Protein AF-A0A3B9IEJ5-F1 (afdb_monomer_lite)

InterPro domains:
  IPR001460 Penicillin-binding protein, transpeptidase [PF00905] (122-167)
  IPR012338 Beta-lactamase/transpeptidase-like [G3DSA:3.40.710.10] (106-168)
  IPR012338 Beta-lactamase/transpeptidase-like [SSF56601] (117-167)
  IPR012340 Nucleic acid-binding, OB-fold [G3DSA:2.40.50.140] (2-92)
  IPR031376 Penicillin-binding protein, OB-like domain [PF17092] (4-120)
  IPR050396 Glycosyltransferase 51/Transpeptidase [PTHR32282] (66-168)

Structure (mmCIF, N/CA/C/O backbone):
data_AF-A0A3B9IEJ5-F1
#
_entry.id   AF-A0A3B9IEJ5-F1
#
loop_
_atom_site.group_PDB
_atom_site.id
_atom_site.type_symbol
_atom_site.label_atom_id
_atom_site.label_alt_id
_atom_site.label_comp_id
_atom_site.label_asym_id
_atom_site.label_entity_id
_atom_site.label_seq_id
_atom_site.pdbx_PDB_ins_code
_atom_site.Cartn_x
_atom_site.Cartn_y
_atom_site.Cartn_z
_atom_site.occupancy
_atom_site.B_iso_or_equiv
_atom_site.auth_seq_id
_atom_site.auth_comp_id
_atom_site.auth_asym_id
_atom_site.auth_atom_id
_atom_site.pdbx_PDB_model_num
ATOM 1 N N . ALA A 1 1 ? -2.175 -6.247 26.911 1.00 69.69 1 ALA A N 1
ATOM 2 C CA . ALA A 1 1 ? -2.070 -7.244 25.821 1.00 69.69 1 ALA A CA 1
ATOM 3 C C . ALA A 1 1 ? -2.063 -6.588 24.435 1.00 69.69 1 ALA A C 1
ATOM 5 O O . ALA A 1 1 ? -1.092 -6.758 23.715 1.00 69.69 1 ALA A O 1
ATOM 6 N N . ALA A 1 2 ? -3.082 -5.794 24.082 1.00 75.19 2 ALA A N 1
ATOM 7 C CA . ALA A 1 2 ? -3.217 -5.170 22.759 1.00 75.19 2 ALA A CA 1
ATOM 8 C C . ALA A 1 2 ? -2.049 -4.260 22.317 1.00 75.19 2 ALA A C 1
ATOM 10 O O . ALA A 1 2 ? -1.572 -4.397 21.199 1.00 75.19 2 ALA A O 1
ATOM 11 N N . ARG A 1 3 ? -1.554 -3.365 23.185 1.00 79.69 3 ARG A N 1
ATOM 12 C CA . ARG A 1 3 ? -0.466 -2.428 22.828 1.00 79.69 3 ARG A CA 1
ATOM 13 C C . ARG A 1 3 ? 0.843 -3.134 22.493 1.00 79.69 3 ARG A C 1
ATOM 15 O O . ARG A 1 3 ? 1.398 -2.901 21.432 1.00 79.69 3 ARG A O 1
ATOM 22 N N . LYS A 1 4 ? 1.247 -4.086 23.339 1.00 82.00 4 LYS A N 1
ATOM 23 C CA . LYS A 1 4 ? 2.413 -4.941 23.091 1.00 82.00 4 LYS A CA 1
ATOM 24 C C . LYS A 1 4 ? 2.310 -5.647 21.735 1.00 82.00 4 LYS A C 1
ATOM 26 O O . LYS A 1 4 ? 3.266 -5.658 20.982 1.00 82.00 4 LYS A O 1
ATOM 31 N N . ARG A 1 5 ? 1.120 -6.147 21.378 1.00 86.31 5 ARG A N 1
ATOM 32 C CA . ARG A 1 5 ? 0.889 -6.762 20.063 1.00 86.31 5 ARG A CA 1
ATOM 33 C C . ARG A 1 5 ? 1.113 -5.783 18.905 1.00 86.31 5 ARG A C 1
ATOM 35 O O . ARG A 1 5 ? 1.625 -6.211 17.884 1.00 86.31 5 ARG A O 1
ATOM 42 N N . LEU A 1 6 ? 0.732 -4.509 19.040 1.00 85.56 6 LEU A N 1
ATOM 43 C CA . LEU A 1 6 ? 0.992 -3.484 18.018 1.00 85.56 6 LEU A CA 1
ATOM 44 C C . LEU A 1 6 ? 2.486 -3.147 17.911 1.00 85.56 6 LEU A C 1
ATOM 46 O O . LEU A 1 6 ? 2.984 -2.958 16.804 1.00 85.56 6 LEU A O 1
ATOM 50 N N . GLU A 1 7 ? 3.196 -3.092 19.040 1.00 86.00 7 GLU A N 1
ATOM 51 C CA . GLU A 1 7 ? 4.649 -2.870 19.081 1.00 86.00 7 GLU A CA 1
ATOM 52 C C . GLU A 1 7 ? 5.413 -4.029 18.436 1.00 86.00 7 GLU A C 1
ATOM 54 O O . GLU A 1 7 ? 6.261 -3.801 17.572 1.00 86.00 7 GLU A O 1
ATOM 59 N N . ASP A 1 8 ? 5.059 -5.265 18.799 1.00 87.56 8 ASP A N 1
ATOM 60 C CA . ASP A 1 8 ? 5.621 -6.485 18.218 1.00 87.56 8 ASP A CA 1
ATOM 61 C C . ASP A 1 8 ? 5.376 -6.503 16.695 1.00 87.56 8 ASP A C 1
ATOM 63 O O . ASP A 1 8 ? 6.300 -6.731 15.917 1.00 87.56 8 ASP A O 1
ATOM 67 N N . LEU A 1 9 ? 4.165 -6.139 16.244 1.00 87.12 9 LEU A N 1
ATOM 68 C CA . LEU A 1 9 ? 3.845 -6.056 14.814 1.00 87.12 9 LEU A CA 1
ATOM 69 C C . LEU A 1 9 ? 4.672 -4.993 14.080 1.00 87.12 9 LEU A C 1
ATOM 71 O O . LEU A 1 9 ? 5.101 -5.220 12.951 1.00 87.12 9 LEU A O 1
ATOM 75 N N . GLY A 1 10 ? 4.885 -3.835 14.709 1.00 84.69 10 GLY A N 1
ATOM 76 C CA . GLY A 1 10 ? 5.711 -2.758 14.165 1.00 84.69 10 GLY A CA 1
ATOM 77 C C . GLY A 1 10 ? 7.172 -3.166 13.989 1.00 84.69 10 GLY A C 1
ATOM 78 O O . GLY A 1 10 ? 7.808 -2.746 13.022 1.00 84.69 10 GLY A O 1
ATOM 79 N N . ARG A 1 11 ? 7.687 -4.008 14.891 1.00 84.19 11 ARG A N 1
ATOM 80 C CA . ARG A 1 11 ? 9.039 -4.570 14.801 1.00 84.19 11 ARG A CA 1
ATOM 81 C C . ARG A 1 11 ? 9.136 -5.649 13.722 1.00 84.19 11 ARG A C 1
ATOM 83 O O . ARG A 1 11 ? 10.071 -5.611 12.929 1.00 84.19 11 ARG A O 1
ATOM 90 N N . ASP A 1 12 ? 8.192 -6.586 13.694 1.00 87.69 12 ASP A N 1
ATOM 91 C CA . ASP A 1 12 ? 8.249 -7.756 12.807 1.00 87.69 12 ASP A CA 1
ATOM 92 C C . ASP A 1 12 ? 7.873 -7.422 11.357 1.00 87.69 12 ASP A C 1
ATOM 94 O O . ASP A 1 12 ? 8.352 -8.052 10.414 1.00 87.69 12 ASP A O 1
ATOM 98 N N . LYS A 1 13 ? 6.985 -6.442 11.167 1.00 88.25 13 LYS A N 1
ATOM 99 C CA . LYS A 1 13 ? 6.487 -6.005 9.859 1.00 88.25 13 LYS A CA 1
ATOM 100 C C . LYS A 1 13 ? 6.614 -4.489 9.742 1.00 88.25 13 LYS A C 1
ATOM 102 O O . LYS A 1 13 ? 5.603 -3.784 9.860 1.00 88.25 13 LYS A O 1
ATOM 107 N N . PRO A 1 14 ? 7.836 -3.982 9.514 1.00 89.06 14 PRO A N 1
ATOM 108 C CA . PRO A 1 14 ? 8.072 -2.553 9.432 1.00 89.06 14 PRO A CA 1
ATOM 109 C C . PRO A 1 14 ? 7.258 -1.945 8.289 1.00 89.06 14 PRO A C 1
ATOM 111 O O . PRO A 1 14 ? 7.183 -2.481 7.180 1.00 89.06 14 PRO A O 1
ATOM 114 N N . LEU A 1 15 ? 6.639 -0.807 8.578 1.00 90.19 15 LEU A N 1
ATOM 115 C CA . LEU A 1 15 ? 5.881 -0.020 7.615 1.00 90.19 15 LEU A CA 1
ATOM 116 C C . LEU A 1 15 ? 6.774 1.056 6.989 1.00 90.19 15 LEU A C 1
ATOM 118 O O . LEU A 1 15 ? 7.877 1.325 7.467 1.00 90.19 15 LEU A O 1
ATOM 122 N N . VAL A 1 16 ? 6.297 1.661 5.904 1.00 88.44 16 VAL A N 1
ATOM 123 C CA . VAL A 1 16 ? 6.939 2.851 5.336 1.00 88.44 16 VAL A CA 1
ATOM 124 C C . VAL A 1 16 ? 6.836 4.031 6.317 1.00 88.44 16 VAL A C 1
ATOM 126 O O . VAL A 1 16 ? 5.936 4.041 7.165 1.00 88.44 16 VAL A O 1
ATOM 129 N N . PRO A 1 17 ? 7.742 5.023 6.246 1.00 84.69 17 PRO A N 1
ATOM 130 C CA . PRO A 1 17 ? 7.694 6.187 7.126 1.00 84.69 17 PRO A CA 1
ATOM 131 C C . PRO A 1 17 ? 6.319 6.869 7.118 1.00 84.69 17 PRO A C 1
ATOM 133 O O . PRO A 1 17 ? 5.682 6.981 6.078 1.00 84.69 17 PRO A O 1
ATOM 136 N N . GLY A 1 18 ? 5.853 7.305 8.289 1.00 85.38 18 GLY A N 1
ATOM 137 C CA . GLY A 1 18 ? 4.539 7.938 8.464 1.00 85.38 18 GLY A CA 1
ATOM 138 C C . GLY A 1 18 ? 3.388 6.953 8.692 1.00 85.38 18 GLY A C 1
ATOM 139 O O . GLY A 1 18 ? 2.459 7.277 9.432 1.00 85.38 18 GLY A O 1
ATOM 140 N N . TRP A 1 19 ? 3.461 5.735 8.152 1.00 90.81 19 TRP A N 1
ATOM 141 C CA . TRP A 1 19 ? 2.422 4.721 8.339 1.00 90.81 19 TRP A CA 1
ATOM 142 C C . TRP A 1 19 ? 2.527 4.055 9.714 1.00 90.81 19 TRP A C 1
ATOM 144 O O . TRP A 1 19 ? 3.617 3.784 10.224 1.00 90.81 19 TRP A O 1
ATOM 154 N N . ARG A 1 20 ? 1.377 3.778 10.334 1.00 92.12 20 ARG A N 1
ATOM 155 C CA . ARG A 1 20 ? 1.291 3.265 11.707 1.00 92.12 20 ARG A CA 1
ATOM 156 C C . ARG A 1 20 ? 0.231 2.180 11.825 1.00 92.12 20 ARG A C 1
ATOM 158 O O . ARG A 1 20 ? -0.853 2.303 11.262 1.00 92.12 20 ARG A O 1
ATOM 165 N N . TYR A 1 21 ? 0.514 1.155 12.626 1.00 94.69 21 TYR A N 1
ATOM 166 C CA . TYR A 1 21 ? -0.509 0.206 13.058 1.00 94.69 21 TYR A CA 1
ATOM 167 C C . TYR A 1 21 ? -1.399 0.828 14.132 1.00 94.69 21 TYR A C 1
ATOM 169 O O . TYR A 1 21 ? -0.909 1.472 15.065 1.00 94.69 21 TYR A O 1
ATOM 177 N N . ALA A 1 22 ? -2.698 0.577 14.028 1.00 94.62 22 ALA A N 1
ATOM 178 C CA . ALA A 1 22 ? -3.687 0.992 15.006 1.00 94.62 22 ALA A CA 1
ATOM 179 C C . ALA A 1 22 ? -4.681 -0.140 15.271 1.00 94.62 22 ALA A C 1
ATOM 181 O O . ALA A 1 22 ? -5.036 -0.890 14.363 1.00 94.62 22 ALA A O 1
ATOM 182 N N . LEU A 1 23 ? -5.134 -0.260 16.516 1.00 95.38 23 LEU A N 1
ATOM 183 C CA . LEU A 1 23 ? -6.214 -1.169 16.885 1.00 95.38 23 LEU A CA 1
ATOM 184 C C . LEU A 1 23 ? -7.543 -0.416 16.848 1.00 95.38 23 LEU A C 1
ATOM 186 O O . LEU A 1 23 ? -7.666 0.642 17.467 1.00 95.38 23 LEU A O 1
ATOM 190 N N . VAL A 1 24 ? -8.543 -0.996 16.194 1.00 95.81 24 VAL A N 1
ATOM 191 C CA . VAL A 1 24 ? -9.918 -0.496 16.223 1.00 95.81 24 VAL A CA 1
ATOM 192 C C . VAL A 1 24 ? -10.555 -0.846 17.563 1.00 95.81 24 VAL A C 1
ATOM 194 O O . VAL A 1 24 ? -10.740 -2.019 17.889 1.00 95.81 24 VAL A O 1
ATOM 197 N N . THR A 1 25 ? -10.886 0.166 18.362 1.00 93.88 25 THR A N 1
ATOM 198 C CA . THR A 1 25 ? -11.533 -0.027 19.671 1.00 93.88 25 THR A CA 1
ATOM 199 C C . THR A 1 25 ? -13.048 0.061 19.587 1.00 93.88 25 THR A C 1
ATOM 201 O O . THR A 1 25 ? -13.741 -0.593 20.356 1.00 93.88 25 THR A O 1
ATOM 204 N N . GLU A 1 26 ? -13.556 0.871 18.661 1.00 93.81 26 GLU A N 1
ATOM 205 C CA . GLU A 1 26 ? -14.982 1.022 18.383 1.00 93.81 26 GLU A CA 1
ATOM 206 C C . GLU A 1 26 ? -15.154 1.250 16.881 1.00 93.81 26 GLU A C 1
ATOM 208 O O . GLU A 1 26 ? -14.449 2.080 16.307 1.00 93.81 26 GLU A O 1
ATOM 213 N N . ALA A 1 27 ? -16.102 0.554 16.262 1.00 93.50 27 ALA A N 1
ATOM 214 C CA . ALA A 1 27 ? -16.526 0.787 14.888 1.00 93.50 27 ALA A CA 1
ATOM 215 C C . ALA A 1 27 ? -18.033 1.060 14.868 1.00 93.50 27 ALA A C 1
ATOM 217 O O . ALA A 1 27 ? -18.812 0.314 15.461 1.00 93.50 27 ALA A O 1
ATOM 218 N N . GLY A 1 28 ? -18.441 2.142 14.212 1.00 93.06 28 GLY A N 1
ATOM 219 C CA . GLY A 1 28 ? -19.844 2.448 13.954 1.00 93.06 28 GLY A CA 1
ATOM 220 C C . GLY A 1 28 ? -20.001 3.093 12.585 1.00 93.06 28 GLY A C 1
ATOM 221 O O . GLY A 1 28 ? -19.015 3.444 11.949 1.00 93.06 28 GLY A O 1
ATOM 222 N N . GLY A 1 29 ? -21.233 3.303 12.126 1.00 91.25 29 GLY A N 1
ATOM 223 C CA . GLY A 1 29 ? -21.445 3.614 10.710 1.00 91.25 29 GLY A CA 1
ATOM 224 C C . GLY A 1 29 ? -20.828 4.919 10.183 1.00 91.25 29 GLY A C 1
ATOM 225 O O . GLY A 1 29 ? -20.536 5.013 8.995 1.00 91.25 29 GLY A O 1
ATOM 226 N N . LYS A 1 30 ? -20.588 5.926 11.034 1.00 90.50 30 LYS A N 1
ATOM 227 C CA . LYS A 1 30 ? -19.989 7.212 10.612 1.00 90.50 30 LYS A CA 1
ATOM 228 C C . LYS A 1 30 ? -18.486 7.313 10.858 1.00 90.50 30 LYS A C 1
ATOM 230 O O . LYS A 1 30 ? -17.817 8.065 10.155 1.00 90.50 30 LYS A O 1
ATOM 235 N N . ALA A 1 31 ? -17.988 6.632 11.887 1.00 92.88 31 ALA A N 1
ATOM 236 C CA . ALA A 1 31 ? -16.606 6.740 12.319 1.00 92.88 31 ALA A CA 1
ATOM 237 C C . ALA A 1 31 ? -16.177 5.517 13.137 1.00 92.88 31 ALA A C 1
ATOM 239 O O . ALA A 1 31 ? -16.997 4.884 13.808 1.00 92.88 31 ALA A O 1
ATOM 240 N N . ALA A 1 32 ? -14.876 5.248 13.133 1.00 93.94 32 ALA A N 1
ATOM 241 C CA . ALA A 1 32 ? -14.224 4.272 13.991 1.00 93.94 32 ALA A CA 1
ATOM 242 C C . ALA A 1 32 ? -13.163 4.949 14.866 1.00 93.94 32 ALA A C 1
ATOM 244 O O . ALA A 1 32 ? -12.416 5.816 14.403 1.00 93.94 32 ALA A O 1
ATOM 245 N N . LYS A 1 33 ? -13.085 4.541 16.135 1.00 94.62 33 LYS A N 1
ATOM 246 C CA . LYS A 1 33 ? -12.039 4.975 17.065 1.00 94.62 33 LYS A CA 1
ATOM 247 C C . LYS A 1 33 ? -10.879 4.000 17.035 1.00 94.62 33 LYS A C 1
ATOM 249 O O . LYS A 1 33 ? -11.059 2.780 17.060 1.00 94.62 33 LYS A O 1
ATOM 254 N N . LEU A 1 34 ? -9.690 4.572 17.039 1.00 94.75 34 LEU A N 1
ATOM 255 C CA . LEU A 1 34 ? -8.431 3.868 16.968 1.00 94.75 34 LEU A CA 1
ATOM 256 C C . LEU A 1 34 ? -7.587 4.160 18.199 1.00 94.75 34 LEU A C 1
ATOM 258 O O . LEU A 1 34 ? -7.603 5.274 18.727 1.00 94.75 34 LEU A O 1
ATOM 262 N N . ILE A 1 35 ? -6.779 3.183 18.588 1.00 93.94 35 ILE A N 1
ATOM 263 C CA . ILE A 1 35 ? -5.698 3.380 19.545 1.00 93.94 35 ILE A CA 1
ATOM 264 C C . ILE A 1 35 ? -4.374 2.893 18.963 1.00 93.94 35 ILE A C 1
ATOM 266 O O . ILE A 1 35 ? -4.284 1.812 18.373 1.00 93.94 35 ILE A O 1
ATOM 270 N N . PHE A 1 36 ? -3.341 3.703 19.142 1.00 92.69 36 PHE A N 1
ATOM 271 C CA . PHE A 1 36 ? -1.983 3.408 18.710 1.00 92.69 36 PHE A CA 1
ATOM 272 C C . PHE A 1 36 ? -1.166 2.744 19.831 1.00 92.69 36 PHE A C 1
ATOM 274 O O . PHE A 1 36 ? -1.578 2.696 20.994 1.00 92.69 36 PHE A O 1
ATOM 281 N N . ALA A 1 37 ? 0.017 2.231 19.483 1.00 89.00 37 ALA A N 1
ATOM 282 C CA . ALA A 1 37 ? 0.941 1.610 20.436 1.00 89.00 37 ALA A CA 1
ATOM 283 C C . ALA A 1 37 ? 1.362 2.566 21.573 1.00 89.00 37 ALA A C 1
ATOM 285 O O . ALA A 1 37 ? 1.347 2.180 22.740 1.00 89.00 37 ALA A O 1
ATOM 286 N N . ASP A 1 38 ? 1.623 3.833 21.237 1.00 87.69 38 ASP A N 1
ATOM 287 C CA . ASP A 1 38 ? 1.970 4.921 22.168 1.00 87.69 38 ASP A CA 1
ATOM 288 C C . ASP A 1 38 ? 0.791 5.382 23.050 1.00 87.69 38 ASP A C 1
ATOM 290 O O . ASP A 1 38 ? 0.958 6.215 23.938 1.00 87.69 38 ASP A O 1
ATOM 294 N N . GLY A 1 39 ? -0.406 4.831 22.833 1.00 86.19 39 GLY A N 1
ATOM 295 C CA . GLY A 1 39 ? -1.625 5.209 23.538 1.00 86.19 39 GLY A CA 1
ATOM 296 C C . GLY A 1 39 ? -2.323 6.442 22.972 1.00 86.19 39 GLY A C 1
ATOM 297 O O . GLY A 1 39 ? -3.363 6.815 23.517 1.00 86.19 39 GLY A O 1
ATOM 298 N N . ALA A 1 40 ? -1.815 7.043 21.890 1.00 89.31 40 ALA A N 1
ATOM 299 C CA . ALA A 1 40 ? -2.538 8.086 21.178 1.00 89.31 40 ALA A CA 1
ATOM 300 C C . ALA A 1 40 ? -3.861 7.528 20.631 1.00 89.31 40 ALA A C 1
ATOM 302 O O . ALA A 1 40 ? -3.959 6.356 20.250 1.00 89.31 40 ALA A O 1
ATOM 303 N N . ALA A 1 41 ? -4.882 8.379 20.594 1.00 90.25 41 ALA A N 1
ATOM 304 C CA . ALA A 1 41 ? -6.161 8.063 19.979 1.00 90.25 41 ALA A CA 1
ATOM 305 C C . ALA A 1 41 ? -6.201 8.609 18.548 1.00 90.25 41 ALA A C 1
ATOM 307 O O . ALA A 1 41 ? -5.666 9.681 18.266 1.00 90.25 41 ALA A O 1
ATOM 308 N N . GLY A 1 42 ? -6.852 7.872 17.657 1.00 90.31 42 GLY A N 1
ATOM 309 C CA . GLY A 1 42 ? -7.137 8.289 16.289 1.00 90.31 42 GLY A CA 1
ATOM 310 C C . GLY A 1 42 ? -8.614 8.102 15.969 1.00 90.31 42 GLY A C 1
ATOM 311 O O . GLY A 1 42 ? -9.308 7.335 16.635 1.00 90.31 42 GLY A O 1
ATOM 312 N N . THR A 1 43 ? -9.106 8.797 14.950 1.00 91.88 43 THR A N 1
ATOM 313 C CA . THR A 1 43 ? -10.452 8.574 14.410 1.00 91.88 43 THR A CA 1
ATOM 314 C C . THR A 1 43 ? -10.353 8.383 12.904 1.00 91.88 43 THR A C 1
ATOM 316 O O . THR A 1 43 ? -9.627 9.123 12.245 1.00 91.88 43 THR A O 1
ATOM 319 N N . LEU A 1 44 ? -11.068 7.390 12.380 1.00 91.12 44 LEU A N 1
ATOM 320 C CA . LEU A 1 44 ? -11.320 7.220 10.950 1.00 91.12 44 LEU A CA 1
ATOM 321 C C . LEU A 1 44 ? -12.769 7.587 10.675 1.00 91.12 44 LEU A C 1
ATOM 323 O O . LEU A 1 44 ? -13.665 7.066 11.338 1.00 91.12 44 LEU A O 1
ATOM 327 N N . ASP A 1 45 ? -12.995 8.466 9.712 1.00 91.94 45 ASP A N 1
ATOM 328 C CA . ASP A 1 45 ? -14.326 8.794 9.217 1.00 91.94 45 ASP A CA 1
ATOM 329 C C . ASP A 1 45 ? -14.670 7.972 7.963 1.00 91.94 45 ASP A C 1
ATOM 331 O O . ASP A 1 45 ? -13.904 7.115 7.513 1.00 91.94 45 ASP A O 1
ATOM 335 N N . LEU A 1 46 ? -15.859 8.213 7.407 1.00 88.81 46 LEU A N 1
ATOM 336 C CA . LEU A 1 46 ? -16.301 7.536 6.192 1.00 88.81 46 LEU A CA 1
ATOM 337 C C . LEU A 1 46 ? -15.412 7.865 4.983 1.00 88.81 46 LEU A C 1
ATOM 339 O O . LEU A 1 46 ? -15.129 6.967 4.192 1.00 88.81 46 LEU A O 1
ATOM 343 N N . GLU A 1 47 ? -14.949 9.109 4.832 1.00 86.94 47 GLU A N 1
ATOM 344 C CA . GLU A 1 47 ? -14.093 9.502 3.702 1.00 86.94 47 GLU A CA 1
ATOM 345 C C . GLU A 1 47 ? -12.778 8.718 3.704 1.00 86.94 47 GLU A C 1
ATOM 347 O O . GLU A 1 47 ? -12.363 8.203 2.664 1.00 86.94 47 GLU A O 1
ATOM 352 N N . ALA A 1 48 ? -12.187 8.528 4.884 1.00 87.31 48 ALA A N 1
ATOM 353 C CA . ALA A 1 48 ? -10.948 7.787 5.073 1.00 87.31 48 ALA A CA 1
ATOM 354 C C . ALA A 1 48 ? -11.029 6.308 4.651 1.00 87.31 48 ALA A C 1
ATOM 356 O O . ALA A 1 48 ? -9.988 5.699 4.393 1.00 87.31 48 ALA A O 1
ATOM 357 N N . VAL A 1 49 ? -12.234 5.724 4.579 1.00 91.44 49 VAL A N 1
ATOM 358 C CA . VAL A 1 49 ? -12.449 4.297 4.267 1.00 91.44 49 VAL A CA 1
ATOM 359 C C . VAL A 1 49 ? -13.221 4.044 2.970 1.00 91.44 49 VAL A C 1
ATOM 361 O O . VAL A 1 49 ? -13.311 2.897 2.534 1.00 91.44 49 VAL A O 1
ATOM 364 N N . LYS A 1 50 ? -13.750 5.079 2.303 1.00 89.56 50 LYS A N 1
ATOM 365 C CA . LYS A 1 50 ? -14.566 4.935 1.078 1.00 89.56 50 LYS A CA 1
ATOM 366 C C . LYS A 1 50 ? -13.886 4.137 -0.035 1.00 89.56 50 LYS A C 1
ATOM 368 O O . LYS A 1 50 ? -14.558 3.431 -0.789 1.00 89.56 50 LYS A O 1
ATOM 373 N N . TRP A 1 51 ? -12.565 4.251 -0.146 1.00 89.69 51 TRP A N 1
ATOM 374 C CA . TRP A 1 51 ? -11.775 3.557 -1.163 1.00 89.69 51 TRP A CA 1
ATOM 375 C C . TRP A 1 51 ? -11.700 2.037 -0.928 1.00 89.69 51 TRP A C 1
ATOM 377 O O . TRP A 1 51 ? -11.531 1.273 -1.881 1.00 89.69 51 TRP A O 1
ATOM 387 N N . ALA A 1 52 ? -11.864 1.587 0.321 1.00 93.12 52 ALA A N 1
ATOM 388 C CA . ALA A 1 52 ? -11.552 0.240 0.796 1.00 93.12 52 ALA A CA 1
ATOM 389 C C . ALA A 1 52 ? -12.656 -0.787 0.484 1.00 93.12 52 ALA A C 1
ATOM 391 O O . ALA A 1 52 ? -13.060 -1.598 1.319 1.00 93.12 52 ALA A O 1
ATOM 392 N N . ARG A 1 53 ? -13.160 -0.776 -0.755 1.00 94.56 53 ARG A N 1
ATOM 393 C CA . ARG A 1 53 ? -14.107 -1.791 -1.233 1.00 94.56 53 ARG A CA 1
ATOM 394 C C . ARG A 1 53 ? -13.458 -3.169 -1.165 1.00 94.56 53 ARG A C 1
ATOM 396 O O . ARG A 1 53 ? -12.357 -3.369 -1.678 1.00 94.56 53 ARG A O 1
ATOM 403 N N . LYS A 1 54 ? -14.193 -4.146 -0.625 1.00 93.88 54 LYS A N 1
ATOM 404 C CA . LYS A 1 54 ? -13.731 -5.535 -0.495 1.00 93.88 54 LYS A CA 1
ATOM 405 C C . LYS A 1 54 ? -13.162 -6.066 -1.815 1.00 93.88 54 LYS A C 1
ATOM 407 O O . LYS A 1 54 ? -13.843 -6.060 -2.845 1.00 93.88 54 LYS A O 1
ATOM 412 N N . TYR A 1 55 ? -11.930 -6.559 -1.775 1.00 93.06 55 TYR A N 1
ATOM 413 C CA . TYR A 1 55 ? -11.320 -7.260 -2.899 1.00 93.06 55 TYR A CA 1
ATOM 414 C C . TYR A 1 55 ? -12.050 -8.589 -3.152 1.00 93.06 55 TYR A C 1
ATOM 416 O O . TYR A 1 55 ? -12.282 -9.358 -2.218 1.00 93.06 55 TYR A O 1
ATOM 424 N N . VAL A 1 56 ? -12.442 -8.847 -4.405 1.00 93.62 56 VAL A N 1
ATOM 425 C CA . VAL A 1 56 ? -13.097 -10.105 -4.815 1.00 93.62 56 VAL A CA 1
ATOM 426 C C . VAL A 1 56 ? -12.201 -10.875 -5.780 1.00 93.62 56 VAL A C 1
ATOM 428 O O . VAL A 1 56 ? -11.938 -12.054 -5.570 1.00 93.62 56 VAL A O 1
ATOM 431 N N . SER A 1 57 ? -11.718 -10.207 -6.825 1.00 93.81 57 SER A N 1
ATOM 432 C CA . SER A 1 57 ? -10.729 -10.731 -7.770 1.00 93.81 57 SER A CA 1
ATOM 433 C C . SER A 1 57 ? -9.979 -9.570 -8.417 1.00 93.81 57 SER A C 1
ATOM 435 O O . SER A 1 57 ? -10.327 -8.413 -8.186 1.00 93.81 57 SER A O 1
ATOM 437 N N . VAL A 1 58 ? -8.977 -9.860 -9.250 1.00 89.62 58 VAL A N 1
ATOM 438 C CA . VAL A 1 58 ? -8.196 -8.836 -9.964 1.00 89.62 58 VAL A CA 1
ATOM 439 C C . VAL A 1 58 ? -9.124 -7.842 -10.671 1.00 89.62 58 VAL A C 1
ATOM 441 O O . VAL A 1 58 ? -9.018 -6.641 -10.423 1.00 89.62 58 VAL A O 1
ATOM 444 N N . ASP A 1 59 ? -10.132 -8.354 -11.380 1.00 94.44 59 ASP A N 1
ATOM 445 C CA . ASP A 1 59 ? -11.065 -7.562 -12.194 1.00 94.44 59 ASP A CA 1
ATOM 446 C C . ASP A 1 59 ? -12.364 -7.166 -11.470 1.00 94.44 59 ASP A C 1
ATOM 448 O O . ASP A 1 59 ? -13.255 -6.560 -12.068 1.00 94.44 59 ASP A O 1
ATOM 452 N N . ARG A 1 60 ? -12.525 -7.516 -10.184 1.00 94.19 60 ARG A N 1
ATOM 453 C CA . ARG A 1 60 ? -13.782 -7.281 -9.455 1.00 94.19 60 ARG A CA 1
ATOM 454 C C . ARG A 1 60 ? -13.576 -6.739 -8.046 1.00 94.19 60 ARG A C 1
ATOM 456 O O . ARG A 1 60 ? -12.754 -7.219 -7.262 1.00 94.19 60 ARG A O 1
ATOM 463 N N . ARG A 1 61 ? -14.414 -5.766 -7.684 1.00 94.69 61 ARG A N 1
ATOM 464 C CA . ARG A 1 61 ? -14.542 -5.220 -6.325 1.00 94.69 61 ARG A CA 1
ATOM 465 C C . ARG A 1 61 ? -15.954 -5.448 -5.780 1.00 94.69 61 ARG A C 1
ATOM 467 O O . ARG A 1 61 ? -16.914 -5.542 -6.547 1.00 94.69 61 ARG A O 1
ATOM 474 N N . GLY A 1 62 ? -16.069 -5.553 -4.456 1.00 93.25 62 GLY A N 1
ATOM 475 C CA . GLY A 1 62 ? -17.335 -5.641 -3.717 1.00 93.25 62 GLY A CA 1
ATOM 476 C C . GLY A 1 62 ? -18.162 -4.357 -3.835 1.00 93.25 62 GLY A C 1
ATOM 477 O O . GLY A 1 62 ? -17.708 -3.437 -4.496 1.00 93.25 62 GLY A O 1
ATOM 478 N N . PRO A 1 63 ? -19.364 -4.253 -3.253 1.00 93.88 63 PRO A N 1
ATOM 479 C CA . PRO A 1 63 ? -20.229 -3.069 -3.377 1.00 93.88 63 PRO A CA 1
ATOM 480 C C . PRO A 1 63 ? -19.577 -1.774 -2.855 1.00 93.88 63 PRO A C 1
ATOM 482 O O . PRO A 1 63 ? -18.517 -1.807 -2.232 1.00 93.88 63 PRO A O 1
ATOM 485 N N . ALA A 1 64 ? -20.191 -0.625 -3.153 1.00 92.69 64 ALA A N 1
ATOM 486 C CA . ALA A 1 64 ? -19.766 0.654 -2.587 1.00 92.69 64 ALA A CA 1
ATOM 487 C C . ALA A 1 64 ? -19.966 0.663 -1.064 1.00 92.69 64 ALA A C 1
ATOM 489 O O . ALA A 1 64 ? -20.979 0.162 -0.574 1.00 92.69 64 ALA A O 1
ATOM 490 N N . ILE A 1 65 ? -19.003 1.245 -0.351 1.00 93.62 65 ILE A N 1
ATOM 491 C CA . ILE A 1 65 ? -19.022 1.379 1.106 1.00 93.62 65 ILE A CA 1
ATOM 492 C C . ILE A 1 65 ? -20.036 2.451 1.498 1.00 93.62 65 ILE A C 1
ATO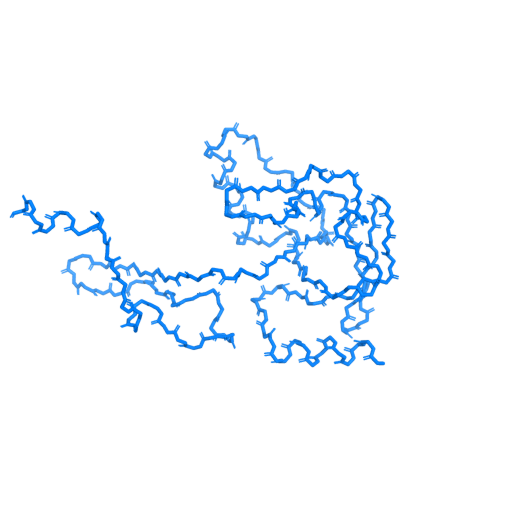M 494 O O . ILE A 1 65 ? -20.026 3.546 0.926 1.00 93.62 65 ILE A O 1
ATOM 498 N N . AR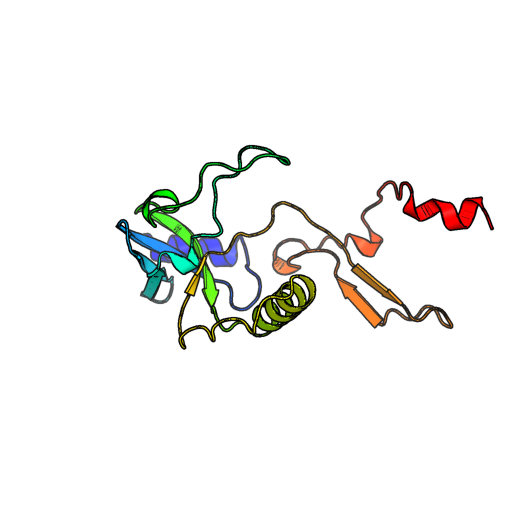G A 1 66 ? -20.920 2.138 2.450 1.00 92.88 66 ARG A N 1
ATOM 499 C CA . ARG A 1 66 ? -21.930 3.086 2.949 1.00 92.88 66 ARG A CA 1
ATOM 500 C C . ARG A 1 66 ? -21.667 3.506 4.384 1.00 92.88 66 ARG A C 1
ATOM 502 O O . ARG A 1 66 ? -22.104 4.586 4.777 1.00 92.88 66 ARG A O 1
ATOM 509 N N . ALA A 1 67 ? -20.970 2.667 5.133 1.00 93.19 67 ALA A N 1
ATOM 510 C CA . ALA A 1 67 ? -20.718 2.864 6.540 1.00 93.19 67 ALA A CA 1
ATOM 511 C C . ALA A 1 67 ? -19.308 2.371 6.906 1.00 93.19 67 ALA A C 1
ATOM 513 O O . ALA A 1 67 ? -18.734 1.528 6.218 1.00 93.19 67 ALA A O 1
ATOM 514 N N . VAL A 1 68 ? -18.705 2.931 7.956 1.00 92.31 68 VAL A N 1
ATOM 515 C CA . VAL A 1 68 ? -17.321 2.587 8.343 1.00 92.31 68 VAL A CA 1
ATOM 516 C C . VAL A 1 68 ? -17.208 1.145 8.854 1.00 92.31 68 VAL A C 1
ATOM 518 O O . VAL A 1 68 ? -16.205 0.474 8.610 1.00 92.31 68 VAL A O 1
ATOM 521 N N . ASP A 1 69 ? -18.260 0.642 9.490 1.00 94.12 69 ASP A N 1
ATOM 522 C CA . ASP A 1 69 ? -18.397 -0.744 9.945 1.00 94.12 69 ASP A CA 1
ATOM 523 C C . ASP A 1 69 ? -18.549 -1.767 8.800 1.00 94.12 69 ASP A C 1
ATOM 525 O O . ASP A 1 69 ? -18.352 -2.960 9.028 1.00 94.12 69 ASP A O 1
ATOM 529 N N . ASP A 1 70 ? -18.786 -1.328 7.556 1.00 92.69 70 ASP A N 1
ATOM 530 C CA . ASP A 1 70 ? -18.668 -2.200 6.373 1.00 92.69 70 ASP A CA 1
ATOM 531 C C . ASP A 1 70 ? -17.202 -2.596 6.090 1.00 92.69 70 ASP A C 1
ATOM 533 O O . ASP A 1 70 ? -16.946 -3.573 5.378 1.00 92.69 70 ASP A O 1
ATOM 537 N N . VAL A 1 71 ? -16.237 -1.809 6.589 1.00 93.88 71 VAL A N 1
ATOM 538 C CA . VAL A 1 71 ? -14.802 -1.936 6.278 1.00 93.88 71 VAL A CA 1
ATOM 539 C C . VAL A 1 71 ? -14.000 -2.441 7.471 1.00 93.88 71 VAL A C 1
ATOM 541 O O . VAL A 1 71 ? -13.124 -3.287 7.290 1.00 93.88 71 VAL A O 1
ATOM 544 N N . VAL A 1 72 ? -14.269 -1.925 8.672 1.00 94.88 72 VAL A N 1
ATOM 545 C CA . VAL A 1 72 ? -13.500 -2.244 9.883 1.00 94.88 72 VAL A CA 1
ATOM 546 C C . VAL A 1 72 ? -14.402 -2.706 11.019 1.00 94.88 72 VAL A C 1
ATOM 548 O O . VAL A 1 72 ? -15.493 -2.180 11.219 1.00 94.88 72 VAL A O 1
ATOM 551 N N . SER A 1 73 ? -13.925 -3.669 11.801 1.00 95.19 73 SER A N 1
ATOM 552 C CA . SER A 1 73 ? -14.607 -4.186 12.988 1.00 95.19 73 SER A CA 1
ATOM 553 C C . SER A 1 73 ? -13.807 -3.913 14.261 1.00 95.19 73 SER A C 1
ATOM 555 O O . SER A 1 73 ? -12.580 -3.806 14.249 1.00 95.19 73 SER A O 1
ATOM 557 N N . THR A 1 74 ? -14.499 -3.820 15.399 1.00 95.31 74 THR A N 1
ATOM 558 C CA . THR A 1 74 ? -13.843 -3.713 16.708 1.00 95.31 74 THR A CA 1
ATOM 5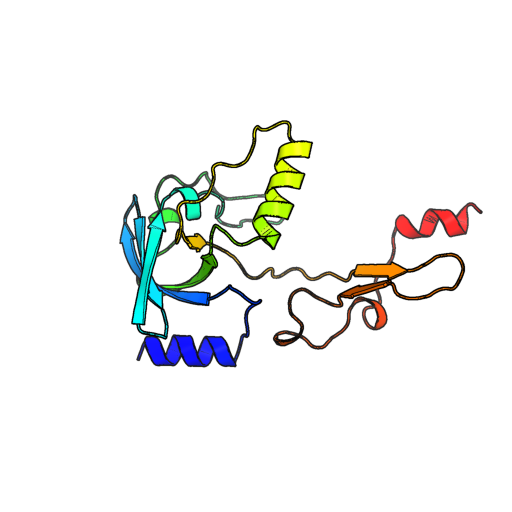59 C C . THR A 1 74 ? -12.909 -4.902 16.934 1.00 95.31 74 THR A C 1
ATOM 561 O O . THR A 1 74 ? -13.327 -6.055 16.850 1.00 95.31 74 THR A O 1
ATOM 564 N N . GLY A 1 75 ? -11.651 -4.619 17.266 1.00 93.38 75 GLY A N 1
ATOM 565 C CA . GLY A 1 75 ? -10.596 -5.617 17.437 1.00 93.38 75 GLY A CA 1
ATOM 566 C C . GLY A 1 75 ? -9.655 -5.761 16.238 1.00 93.38 75 GLY A C 1
ATOM 567 O O . GLY A 1 75 ? -8.607 -6.395 16.391 1.00 93.38 75 GLY A O 1
ATOM 568 N N . ASP A 1 76 ? -9.968 -5.155 15.090 1.00 95.00 76 ASP A N 1
ATOM 569 C CA . ASP A 1 76 ? -9.097 -5.198 13.915 1.00 95.00 76 ASP A CA 1
ATOM 570 C C . ASP A 1 76 ? -7.817 -4.389 14.128 1.00 95.00 76 ASP A C 1
ATOM 572 O O . ASP A 1 76 ? -7.823 -3.307 14.717 1.00 95.00 76 ASP A O 1
ATOM 576 N N . ILE A 1 77 ? -6.703 -4.909 13.612 1.00 94.69 77 ILE A N 1
ATOM 577 C CA . ILE A 1 77 ? -5.453 -4.156 13.499 1.00 94.69 77 ILE A CA 1
ATOM 578 C C . ILE A 1 77 ? -5.356 -3.655 12.066 1.00 94.69 77 ILE A C 1
ATOM 580 O O . ILE A 1 77 ? -5.217 -4.447 11.134 1.00 94.69 77 ILE A O 1
ATOM 584 N N . VAL A 1 78 ? -5.416 -2.340 11.909 1.00 95.06 78 VAL A N 1
ATOM 585 C CA . VAL A 1 78 ? -5.382 -1.655 10.618 1.00 95.06 78 VAL A CA 1
ATOM 586 C C . VAL A 1 78 ? -4.112 -0.830 10.482 1.00 95.06 78 VAL A C 1
ATOM 588 O O . VAL A 1 78 ? -3.442 -0.521 11.471 1.00 95.06 78 VAL A O 1
ATOM 591 N N . VAL A 1 79 ? -3.781 -0.468 9.246 1.00 94.69 79 VAL A N 1
ATOM 592 C CA . VAL A 1 79 ? -2.697 0.469 8.957 1.00 94.69 79 VAL A CA 1
ATOM 593 C C . VAL A 1 79 ? -3.307 1.809 8.590 1.00 94.69 79 VAL A C 1
ATOM 595 O O . VAL A 1 79 ? -4.215 1.884 7.763 1.00 94.69 79 VAL A O 1
ATOM 598 N N . VAL A 1 80 ? -2.815 2.868 9.217 1.00 93.62 80 VAL A N 1
ATOM 599 C CA . VAL A 1 80 ? -3.241 4.234 8.928 1.00 93.62 80 VAL A CA 1
ATOM 600 C C . VAL A 1 80 ? -2.049 5.113 8.615 1.00 93.62 80 VAL A C 1
ATOM 602 O O . VAL A 1 80 ? -0.951 4.909 9.138 1.00 93.62 80 VAL A O 1
ATOM 605 N N . ALA A 1 81 ? -2.288 6.107 7.774 1.00 91.06 81 ALA A N 1
ATOM 606 C CA . ALA A 1 81 ? -1.319 7.131 7.430 1.00 91.06 81 ALA A CA 1
ATOM 607 C C . ALA A 1 81 ? -1.893 8.523 7.741 1.00 91.06 81 ALA A C 1
ATOM 609 O O . ALA A 1 81 ? -3.118 8.684 7.796 1.00 91.06 81 ALA A O 1
ATOM 610 N N . PRO A 1 82 ? -1.040 9.541 7.936 1.00 87.00 82 PRO A N 1
ATOM 611 C CA . PRO A 1 82 ? -1.478 10.926 7.979 1.00 87.00 82 PRO A CA 1
ATOM 612 C C . PRO A 1 82 ? -2.119 11.286 6.638 1.00 87.00 82 PRO A C 1
ATOM 614 O O . PRO A 1 82 ? -1.563 10.996 5.577 1.00 87.00 82 PRO A O 1
ATOM 617 N N . ALA A 1 83 ? -3.287 11.918 6.665 1.00 76.75 83 ALA A N 1
ATOM 618 C CA . ALA A 1 83 ? -3.945 12.367 5.442 1.00 76.75 83 ALA A CA 1
ATOM 619 C C . ALA A 1 83 ? -3.115 13.441 4.708 1.00 76.75 83 ALA A C 1
ATOM 621 O O . ALA A 1 83 ? -3.139 13.489 3.483 1.00 76.75 83 ALA A O 1
ATOM 622 N N . ASP A 1 84 ? -2.308 14.208 5.446 1.00 69.50 84 ASP A N 1
ATOM 623 C CA . ASP A 1 84 ? -1.430 15.269 4.937 1.00 69.50 84 ASP A CA 1
ATOM 624 C C . ASP A 1 84 ? -0.063 14.776 4.411 1.00 69.50 84 ASP A C 1
ATOM 626 O O . ASP A 1 84 ? 0.859 15.579 4.268 1.00 69.50 84 ASP A O 1
ATOM 630 N N . ASP A 1 85 ? 0.126 13.471 4.171 1.00 67.12 85 ASP A N 1
ATOM 631 C CA . ASP A 1 85 ? 1.413 12.939 3.695 1.00 67.12 85 ASP A CA 1
ATOM 632 C C . ASP A 1 85 ? 1.828 13.594 2.355 1.00 67.12 85 ASP A C 1
ATOM 634 O O . ASP A 1 85 ? 1.150 13.371 1.349 1.00 67.12 85 ASP A O 1
ATOM 638 N N . PRO A 1 86 ? 2.935 14.367 2.293 1.00 60.16 86 PRO A N 1
ATOM 639 C CA . PRO A 1 86 ? 3.308 15.147 1.109 1.00 60.16 86 PRO A CA 1
ATOM 640 C C . PRO A 1 86 ? 3.510 14.302 -0.150 1.00 60.16 86 PRO A C 1
ATOM 642 O O . PRO A 1 86 ? 3.229 14.761 -1.256 1.00 60.16 86 PRO A O 1
ATOM 645 N N . THR A 1 87 ? 3.993 13.071 0.015 1.00 62.62 87 THR A N 1
ATOM 646 C CA . THR A 1 87 ? 4.238 12.127 -1.081 1.00 62.62 87 THR A CA 1
ATOM 647 C C . THR A 1 87 ? 2.929 11.658 -1.701 1.00 62.62 87 THR A C 1
ATOM 649 O O . THR A 1 87 ? 2.816 11.543 -2.921 1.00 62.62 87 THR A O 1
ATOM 652 N N . GLU A 1 88 ? 1.916 11.432 -0.869 1.00 62.81 88 GLU A N 1
ATOM 653 C CA . GLU A 1 88 ? 0.591 11.042 -1.338 1.00 62.81 88 GLU A CA 1
ATOM 654 C C . GLU A 1 88 ? -0.236 12.241 -1.813 1.00 62.81 88 GLU A C 1
ATOM 656 O O . GLU A 1 88 ? -0.984 12.101 -2.775 1.00 62.81 88 GLU A O 1
ATOM 661 N N . VAL A 1 89 ? -0.056 13.424 -1.217 1.00 62.19 89 VAL A N 1
ATOM 662 C CA . VAL A 1 89 ? -0.670 14.674 -1.695 1.00 62.19 89 VAL A CA 1
ATOM 663 C C . VAL A 1 89 ? -0.161 15.013 -3.097 1.00 62.19 89 VAL A C 1
ATOM 665 O O . VAL A 1 89 ? -0.962 15.376 -3.954 1.00 62.19 89 VAL A O 1
ATOM 668 N N . ALA A 1 90 ? 1.139 14.837 -3.362 1.00 60.06 90 ALA A N 1
ATOM 669 C CA . ALA A 1 90 ? 1.701 14.992 -4.704 1.00 60.06 90 ALA A CA 1
ATOM 670 C C . ALA A 1 90 ? 1.132 13.948 -5.683 1.00 60.06 90 ALA A C 1
ATOM 672 O O . ALA A 1 90 ? 0.624 14.311 -6.739 1.00 60.06 90 ALA A O 1
ATOM 673 N N . ALA A 1 91 ? 1.113 12.666 -5.299 1.00 62.28 91 ALA A N 1
ATOM 674 C CA . ALA A 1 91 ? 0.576 11.597 -6.144 1.00 62.28 91 ALA A CA 1
ATOM 675 C C . ALA A 1 91 ? -0.942 11.701 -6.396 1.00 62.28 91 ALA A C 1
ATOM 677 O O . ALA A 1 91 ? -1.449 11.193 -7.396 1.00 62.28 91 ALA A O 1
ATOM 678 N N . GLU A 1 92 ? -1.710 12.287 -5.476 1.00 63.09 92 GLU A N 1
ATOM 679 C CA . GLU A 1 92 ? -3.138 12.553 -5.668 1.00 63.09 92 GLU A CA 1
ATOM 680 C C . GLU A 1 92 ? -3.387 13.818 -6.491 1.00 63.09 92 GLU A C 1
ATOM 682 O O . GLU A 1 92 ? -4.310 13.831 -7.305 1.00 63.09 92 GLU A O 1
ATOM 687 N N . ALA A 1 93 ? -2.550 14.846 -6.339 1.00 61.16 93 ALA A N 1
ATOM 688 C CA . ALA A 1 93 ? -2.589 16.025 -7.195 1.00 61.16 93 ALA A CA 1
ATOM 689 C C . ALA A 1 93 ? -2.307 15.666 -8.662 1.00 61.16 93 ALA A C 1
ATOM 691 O O . ALA A 1 93 ? -3.059 16.101 -9.533 1.00 61.16 93 ALA A O 1
ATOM 692 N N . ASP A 1 94 ? -1.299 14.826 -8.921 1.00 66.50 94 ASP A N 1
ATOM 693 C CA . ASP A 1 94 ? -0.972 14.354 -10.273 1.00 66.50 94 ASP A CA 1
ATOM 694 C C . ASP A 1 94 ? -2.140 13.558 -10.883 1.00 66.50 94 ASP A C 1
ATOM 696 O O . ASP A 1 94 ? -2.579 13.858 -11.991 1.00 66.50 94 ASP A O 1
ATOM 700 N N . ARG A 1 95 ? -2.726 12.612 -10.130 1.00 69.62 95 ARG A N 1
ATOM 701 C CA . ARG A 1 95 ? -3.890 11.825 -10.589 1.00 69.62 95 ARG A CA 1
ATOM 702 C C . ARG A 1 95 ? -5.118 12.692 -10.880 1.00 69.62 95 ARG A C 1
ATOM 704 O O . ARG A 1 95 ? -5.731 12.548 -11.929 1.00 69.62 95 ARG A O 1
ATOM 711 N N . ARG A 1 96 ? -5.469 13.626 -9.989 1.00 69.12 96 ARG A N 1
ATOM 712 C CA . ARG A 1 96 ? -6.616 14.532 -10.203 1.00 69.12 96 ARG A CA 1
ATOM 713 C C . ARG A 1 96 ? -6.401 15.473 -11.385 1.00 69.12 96 ARG A C 1
ATOM 715 O O . ARG A 1 96 ? -7.367 15.798 -12.070 1.00 69.12 96 ARG A O 1
ATOM 722 N N . ALA A 1 97 ? -5.159 15.889 -11.636 1.00 69.69 97 ALA A N 1
ATOM 723 C CA . ALA A 1 97 ? -4.818 16.676 -12.815 1.00 69.69 97 ALA A CA 1
ATOM 724 C C . ALA A 1 97 ? -5.017 15.876 -14.114 1.00 69.69 97 ALA A C 1
ATOM 726 O O . ALA A 1 97 ? -5.513 16.438 -15.091 1.00 69.69 97 ALA A O 1
ATOM 727 N N . GLU A 1 98 ? -4.692 14.578 -14.118 1.00 68.88 98 GLU A N 1
ATOM 728 C CA . GLU A 1 98 ? -4.983 13.674 -15.241 1.00 68.88 98 GLU A CA 1
ATOM 729 C C . GLU A 1 98 ? -6.495 13.456 -15.435 1.00 68.88 98 GLU A C 1
ATOM 731 O O . GLU A 1 98 ? -6.976 13.482 -16.569 1.00 68.88 98 GLU A O 1
ATOM 736 N N . ASP A 1 99 ? -7.254 13.323 -14.343 1.00 71.88 99 ASP A N 1
ATOM 737 C CA . ASP A 1 99 ? -8.708 13.094 -14.361 1.00 71.88 99 ASP A CA 1
ATOM 738 C C . ASP A 1 99 ? -9.541 14.379 -14.582 1.00 71.88 99 ASP A C 1
ATOM 740 O O . ASP A 1 99 ? -10.769 14.326 -14.695 1.00 71.88 99 ASP A O 1
ATOM 744 N N . GLY A 1 100 ? -8.899 15.552 -14.656 1.00 69.81 100 GLY A N 1
ATOM 745 C CA . GLY A 1 100 ? -9.575 16.846 -14.813 1.00 69.81 100 GLY A CA 1
ATOM 746 C C . GLY A 1 100 ? -10.400 17.275 -13.593 1.00 69.81 100 GLY A C 1
ATOM 747 O O . GLY A 1 100 ? -11.273 18.141 -13.703 1.00 69.81 100 GLY A O 1
ATOM 748 N N . GLU A 1 101 ? -10.142 16.683 -12.428 1.00 60.22 101 GLU A N 1
ATOM 749 C CA . GLU A 1 101 ? -10.786 17.046 -11.171 1.00 60.22 101 GLU A CA 1
ATOM 750 C C . GLU A 1 101 ? -10.066 18.233 -10.516 1.00 60.22 101 GLU A C 1
ATOM 752 O O . GLU A 1 101 ? -8.841 18.352 -10.546 1.00 60.22 101 GLU A O 1
ATOM 757 N N . GLY A 1 102 ? -10.840 19.137 -9.906 1.00 55.94 102 GLY A N 1
ATOM 758 C CA . GLY A 1 102 ? -10.300 20.279 -9.166 1.00 55.94 102 GLY A CA 1
ATOM 759 C C . GLY A 1 102 ? -9.355 19.863 -8.025 1.00 55.94 102 GLY A C 1
ATOM 760 O O . GLY A 1 102 ? -9.299 18.685 -7.655 1.00 55.94 102 GLY A O 1
ATOM 761 N N . PRO A 1 103 ? -8.615 20.823 -7.437 1.00 55.50 103 PRO A N 1
ATOM 762 C CA . PRO A 1 103 ? -7.613 20.531 -6.415 1.00 55.50 103 PRO A CA 1
ATOM 763 C C . PRO A 1 103 ? -8.218 19.726 -5.261 1.00 55.50 103 PRO A C 1
ATOM 765 O O . PRO A 1 103 ? -9.335 20.009 -4.818 1.00 55.50 103 PRO A O 1
ATOM 768 N N . ALA A 1 104 ? -7.472 18.722 -4.787 1.00 58.03 104 ALA A N 1
ATOM 769 C CA . ALA A 1 104 ? -7.904 17.864 -3.691 1.00 58.03 104 ALA A CA 1
ATOM 770 C C . ALA A 1 104 ? -8.333 18.715 -2.480 1.00 58.03 104 ALA A C 1
ATOM 772 O O . ALA A 1 104 ? -7.666 19.710 -2.162 1.00 58.03 104 ALA A O 1
ATOM 773 N N . PRO A 1 105 ? -9.426 18.352 -1.784 1.00 56.28 105 PRO A N 1
ATOM 774 C CA . PRO A 1 105 ? -9.775 19.014 -0.539 1.00 56.28 105 PRO A CA 1
ATOM 775 C C . PRO A 1 105 ? -8.598 18.874 0.428 1.00 56.28 105 PRO A C 1
ATOM 777 O O . PRO A 1 105 ? -8.102 17.774 0.664 1.00 56.28 105 PRO A O 1
ATOM 780 N N . LYS A 1 106 ? -8.129 20.005 0.967 1.00 54.31 106 LYS A N 1
ATOM 781 C CA . LYS A 1 106 ? -7.052 20.020 1.958 1.00 54.31 106 LYS A CA 1
ATOM 782 C C . LYS A 1 106 ? -7.500 19.166 3.140 1.00 54.31 106 LYS A C 1
ATOM 784 O O . LYS A 1 106 ? -8.503 19.495 3.776 1.00 54.31 106 LYS A O 1
ATOM 789 N N . ALA A 1 107 ? -6.791 18.070 3.394 1.00 54.53 107 ALA A N 1
ATOM 790 C CA . ALA A 1 107 ? -7.091 17.224 4.531 1.00 54.53 107 ALA A CA 1
ATOM 791 C C . ALA A 1 107 ? -7.039 18.066 5.815 1.00 54.53 107 ALA A C 1
ATOM 793 O O . ALA A 1 107 ? -6.247 19.004 5.954 1.00 54.53 107 ALA A O 1
ATOM 794 N N . ALA A 1 108 ? -7.976 17.803 6.726 1.00 53.84 108 ALA A N 1
ATOM 795 C CA . ALA A 1 108 ? -7.981 18.482 8.009 1.00 53.84 108 ALA A CA 1
ATOM 796 C C . ALA A 1 108 ? -6.694 18.108 8.755 1.00 53.84 108 ALA A C 1
ATOM 798 O O . ALA A 1 108 ? -6.326 16.937 8.789 1.00 53.84 108 ALA A O 1
ATOM 799 N N . ALA A 1 109 ? -6.025 19.093 9.356 1.00 52.44 109 ALA A N 1
ATOM 800 C CA . ALA A 1 109 ? -4.776 18.865 10.072 1.00 52.44 109 ALA A CA 1
ATOM 801 C C . ALA A 1 109 ? -4.964 17.777 11.145 1.00 52.44 109 ALA A C 1
ATOM 803 O O . ALA A 1 109 ? -5.765 17.940 12.069 1.00 52.44 109 ALA A O 1
ATOM 804 N N . GLY A 1 110 ? -4.238 16.665 11.006 1.00 66.81 110 GLY A N 1
ATOM 805 C CA . GLY A 1 110 ? -4.345 15.506 11.903 1.00 66.81 110 GLY A CA 1
ATOM 806 C C . GLY A 1 110 ? -5.393 14.460 11.503 1.00 66.81 110 GLY A C 1
ATOM 807 O O . GLY A 1 110 ? -5.623 13.518 12.264 1.00 66.81 110 GLY A O 1
ATOM 808 N N . ALA A 1 111 ? -6.008 14.585 10.325 1.00 81.06 111 ALA A N 1
ATOM 809 C CA . ALA A 1 111 ? -6.854 13.541 9.764 1.00 81.06 111 ALA A CA 1
ATOM 810 C C . ALA A 1 111 ? -6.025 12.291 9.431 1.00 81.06 111 ALA A C 1
ATOM 812 O O . ALA A 1 111 ? -4.876 12.366 8.986 1.00 81.06 111 ALA A O 1
ATOM 813 N N . LEU A 1 112 ? -6.626 11.127 9.657 1.00 89.38 112 LEU A N 1
ATOM 814 C CA . LEU A 1 112 ? -6.042 9.830 9.348 1.00 89.38 112 LEU A CA 1
ATOM 815 C C . LEU A 1 112 ? -6.745 9.244 8.132 1.00 89.38 112 LEU A C 1
ATOM 817 O O . LEU A 1 112 ? -7.957 9.385 7.986 1.00 89.38 112 LEU A O 1
ATOM 821 N N . LYS A 1 113 ? -5.993 8.530 7.302 1.00 90.75 113 LYS A N 1
ATOM 822 C CA . LYS A 1 113 ? -6.534 7.716 6.212 1.00 90.75 113 LYS A CA 1
ATOM 823 C C . LYS A 1 113 ? -6.247 6.246 6.458 1.00 90.75 113 LYS A C 1
ATOM 825 O O . LYS A 1 113 ? -5.187 5.895 6.983 1.00 90.75 113 LYS A O 1
ATOM 830 N N . LEU A 1 114 ? -7.187 5.392 6.066 1.00 92.69 114 LEU A N 1
ATOM 831 C CA . LEU A 1 114 ? -6.957 3.955 6.025 1.00 92.69 114 LEU A CA 1
ATOM 832 C C . LEU A 1 114 ? -6.056 3.645 4.831 1.00 92.69 114 LEU A C 1
ATOM 834 O O . LEU A 1 114 ? -6.331 4.100 3.722 1.00 92.69 114 LEU A O 1
ATOM 838 N N . VAL A 1 115 ? -5.009 2.857 5.047 1.00 93.44 115 VAL A N 1
ATOM 839 C CA . VAL A 1 115 ? -4.092 2.421 3.989 1.00 93.44 115 VAL A CA 1
ATOM 840 C C . VAL A 1 115 ? -3.890 0.913 4.060 1.00 93.44 115 VAL A C 1
ATOM 842 O O . VAL A 1 115 ?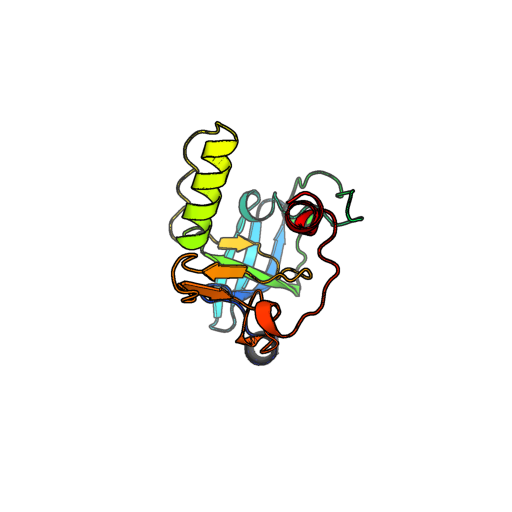 -4.150 0.274 5.080 1.00 93.44 115 VAL A O 1
ATOM 845 N N . GLN A 1 116 ? -3.424 0.330 2.961 1.00 92.50 116 GLN A N 1
ATOM 846 C CA . GLN A 1 116 ? -3.126 -1.093 2.883 1.00 92.50 116 GLN A CA 1
ATOM 847 C C . GLN A 1 116 ? -1.716 -1.289 2.348 1.00 92.50 116 GLN A C 1
ATOM 849 O O . GLN A 1 116 ? -1.334 -0.692 1.342 1.00 92.50 116 GLN A O 1
ATOM 854 N N . VAL A 1 117 ? -0.949 -2.152 3.017 1.00 92.06 117 VAL A N 1
ATOM 855 C CA . VAL A 1 117 ? 0.343 -2.599 2.496 1.00 92.06 117 VAL A CA 1
ATOM 856 C C . VAL A 1 117 ? 0.081 -3.405 1.220 1.00 92.06 117 VAL A C 1
ATOM 858 O O . VAL A 1 117 ? -0.673 -4.377 1.285 1.00 92.06 117 VAL A O 1
ATOM 861 N N . PRO A 1 118 ? 0.654 -3.020 0.068 1.00 92.06 118 PRO A N 1
ATOM 862 C CA . PRO A 1 118 ? 0.403 -3.728 -1.180 1.00 92.06 118 PRO A CA 1
ATOM 863 C C . PRO A 1 118 ? 0.967 -5.153 -1.157 1.00 92.06 118 PRO A C 1
ATOM 865 O O . PRO A 1 118 ? 2.125 -5.358 -0.797 1.00 92.06 118 PRO A O 1
ATOM 868 N N . ASP A 1 119 ? 0.179 -6.122 -1.628 1.00 90.88 119 ASP A N 1
ATOM 869 C CA . ASP A 1 119 ? 0.662 -7.491 -1.870 1.00 90.88 119 ASP A CA 1
ATOM 870 C C . ASP A 1 119 ? 1.548 -7.561 -3.126 1.00 90.88 119 ASP A C 1
ATOM 872 O O . ASP A 1 119 ? 2.482 -8.360 -3.226 1.00 90.88 119 ASP A O 1
ATOM 876 N N . VAL A 1 120 ? 1.253 -6.711 -4.115 1.00 92.00 120 VAL A N 1
ATOM 877 C CA . VAL A 1 120 ? 2.043 -6.595 -5.342 1.00 92.00 120 VAL A CA 1
ATOM 878 C C . VAL A 1 120 ? 3.364 -5.880 -5.063 1.00 92.00 120 VAL A C 1
ATOM 880 O O . VAL A 1 120 ? 3.468 -5.012 -4.203 1.00 92.00 120 VAL A O 1
ATOM 883 N N . SER A 1 121 ? 4.401 -6.229 -5.820 1.00 92.12 121 SER A N 1
ATOM 884 C CA . SER A 1 121 ? 5.697 -5.555 -5.765 1.00 92.12 121 SER A CA 1
ATOM 885 C C . SER A 1 121 ? 6.131 -5.090 -7.149 1.00 92.12 121 SER A C 1
ATOM 887 O O . SER A 1 121 ? 5.738 -5.670 -8.159 1.00 92.12 121 SER A O 1
ATOM 889 N N . GLY A 1 122 ? 7.021 -4.102 -7.183 1.00 92.50 122 GLY A N 1
ATOM 890 C CA . GLY A 1 122 ? 7.657 -3.614 -8.400 1.00 92.50 122 GLY A CA 1
ATOM 891 C C . GLY A 1 122 ? 9.115 -3.243 -8.162 1.00 92.50 122 GLY A C 1
ATOM 892 O O . GLY A 1 122 ? 9.630 -3.376 -7.052 1.00 92.50 122 GLY A O 1
ATOM 893 N N . GLY A 1 123 ? 9.770 -2.791 -9.222 1.00 94.50 123 GLY A N 1
ATOM 894 C CA . GLY A 1 123 ? 11.081 -2.165 -9.167 1.00 94.50 123 GLY A CA 1
ATOM 895 C C . GLY A 1 123 ? 11.131 -1.035 -10.186 1.00 94.50 123 GLY A C 1
ATOM 896 O O . GLY A 1 123 ? 10.474 -1.115 -11.225 1.00 94.50 123 GLY A O 1
ATOM 897 N N . LEU A 1 124 ? 11.885 0.013 -9.879 1.00 96.12 124 LEU A N 1
ATOM 898 C CA . LEU A 1 124 ? 12.083 1.157 -10.760 1.00 96.12 124 LEU A CA 1
ATOM 899 C C . LEU A 1 124 ? 13.562 1.513 -10.796 1.00 96.12 124 LEU A C 1
ATOM 901 O O . LEU A 1 124 ? 14.239 1.519 -9.768 1.00 96.12 124 LEU A O 1
ATOM 905 N N . VAL A 1 125 ? 14.047 1.840 -11.989 1.00 97.00 125 VAL A N 1
ATOM 906 C CA . VAL A 1 125 ? 15.390 2.365 -12.208 1.00 97.00 125 VAL A CA 1
ATOM 907 C C . VAL A 1 125 ? 15.329 3.503 -13.214 1.00 97.00 125 VAL A C 1
ATOM 909 O O . VAL A 1 125 ? 14.681 3.389 -14.251 1.00 97.00 125 VAL A O 1
ATOM 912 N N . ALA A 1 126 ? 16.002 4.602 -12.897 1.00 97.81 126 ALA A N 1
ATOM 913 C CA . ALA A 1 126 ? 16.204 5.727 -13.795 1.00 97.81 126 ALA A CA 1
ATOM 914 C C . ALA A 1 126 ? 17.699 5.855 -14.085 1.00 97.81 126 ALA A C 1
ATOM 916 O O . ALA A 1 126 ? 18.515 5.857 -13.160 1.00 97.81 126 ALA A O 1
ATOM 917 N N . MET A 1 127 ? 18.061 5.958 -15.362 1.00 98.00 127 MET A N 1
ATOM 918 C CA . MET A 1 127 ? 19.451 6.011 -15.812 1.00 98.00 127 MET A CA 1
ATOM 919 C C . MET A 1 127 ? 19.674 7.161 -16.785 1.00 98.00 127 MET A C 1
ATOM 921 O O . MET A 1 127 ? 18.805 7.484 -17.591 1.00 98.00 127 MET A O 1
ATOM 925 N N . ASN A 1 128 ? 20.869 7.743 -16.746 1.00 97.81 128 ASN A N 1
ATOM 926 C CA . ASN A 1 128 ? 21.336 8.628 -17.801 1.00 97.81 128 ASN A CA 1
ATOM 927 C C . ASN A 1 128 ? 21.731 7.780 -19.030 1.00 97.81 128 ASN A C 1
ATOM 929 O O . ASN A 1 128 ? 22.641 6.953 -18.920 1.00 97.81 128 ASN A O 1
ATOM 933 N N . PRO A 1 129 ? 21.096 7.981 -20.201 1.00 97.12 129 PRO A N 1
ATOM 934 C CA . PRO A 1 129 ? 21.328 7.143 -21.377 1.00 97.12 129 PRO A CA 1
ATOM 935 C C . PRO A 1 129 ? 22.710 7.353 -22.014 1.00 97.12 129 PRO A C 1
ATOM 937 O O . PRO A 1 129 ? 23.189 6.472 -22.718 1.00 97.12 129 PRO A O 1
ATOM 940 N N . HIS A 1 130 ? 23.371 8.488 -21.765 1.00 98.06 130 HIS A N 1
ATOM 941 C CA . HIS A 1 130 ? 24.662 8.814 -22.379 1.00 98.06 130 HIS A CA 1
ATOM 942 C C . HIS A 1 130 ? 25.858 8.177 -21.663 1.00 98.06 130 HIS A C 1
ATOM 944 O O . HIS A 1 130 ? 26.903 7.991 -22.278 1.00 98.06 130 HIS A O 1
ATOM 950 N N . ASN A 1 131 ? 25.739 7.879 -20.365 1.00 97.62 131 ASN A N 1
ATOM 951 C CA . ASN A 1 131 ? 26.852 7.352 -19.561 1.00 97.62 131 ASN A CA 1
ATOM 952 C C . ASN A 1 131 ? 26.474 6.176 -18.645 1.00 97.62 131 ASN A C 1
ATOM 954 O O . ASN A 1 131 ? 27.315 5.707 -17.884 1.00 97.62 131 ASN A O 1
ATOM 958 N N . GLY A 1 132 ? 25.218 5.723 -18.673 1.00 96.25 132 GLY A N 1
ATOM 959 C CA . GLY A 1 132 ? 24.743 4.591 -17.879 1.00 96.25 132 GLY A CA 1
ATOM 960 C C . GLY A 1 132 ? 24.647 4.850 -16.372 1.00 96.25 132 GLY A C 1
ATOM 961 O O . GLY A 1 132 ? 24.409 3.912 -15.614 1.00 96.25 132 GLY A O 1
ATOM 962 N N . ARG A 1 133 ? 24.821 6.091 -15.897 1.00 98.00 133 ARG A N 1
ATOM 963 C CA . ARG A 1 133 ? 24.715 6.396 -14.462 1.00 98.00 133 ARG A CA 1
ATOM 964 C C . ARG A 1 133 ? 23.288 6.180 -13.972 1.00 98.00 133 ARG A C 1
ATOM 966 O O . ARG A 1 133 ? 22.355 6.751 -14.531 1.00 98.00 133 ARG A O 1
ATOM 973 N N . VAL A 1 134 ? 23.138 5.429 -12.885 1.00 97.25 134 VAL A N 1
ATOM 974 C CA . VAL A 1 134 ? 21.870 5.303 -12.159 1.00 97.25 134 VAL A CA 1
ATOM 975 C C . VAL A 1 134 ? 21.602 6.604 -11.405 1.00 97.25 134 VAL A C 1
ATOM 977 O O . VAL A 1 134 ? 22.425 7.043 -10.604 1.00 97.25 134 VAL A O 1
ATOM 980 N N . LEU A 1 135 ? 20.458 7.222 -11.685 1.00 96.88 135 LEU A N 1
ATOM 981 C CA . LEU A 1 135 ? 19.991 8.453 -11.044 1.00 96.88 135 LEU A CA 1
ATOM 982 C C . LEU A 1 135 ? 19.084 8.147 -9.851 1.00 96.88 135 LEU A C 1
ATOM 984 O O . LEU A 1 135 ? 19.167 8.809 -8.823 1.00 96.88 135 LEU A O 1
ATOM 988 N N . ALA A 1 136 ? 18.242 7.125 -9.987 1.00 96.69 136 ALA A N 1
ATOM 989 C CA . ALA A 1 136 ? 17.375 6.631 -8.929 1.00 96.69 136 ALA A CA 1
ATOM 990 C C . ALA A 1 136 ? 17.141 5.130 -9.114 1.00 96.69 136 ALA A C 1
ATOM 992 O O . ALA A 1 136 ? 17.089 4.635 -10.243 1.00 96.69 136 ALA A O 1
ATOM 993 N N . MET A 1 137 ? 16.991 4.406 -8.008 1.00 95.94 137 MET A N 1
ATOM 994 C CA . MET A 1 137 ? 16.655 2.987 -8.019 1.00 95.94 137 MET A CA 1
ATOM 995 C C . MET A 1 137 ? 15.829 2.637 -6.781 1.00 95.94 137 MET A C 1
ATOM 997 O O . MET A 1 137 ? 16.201 2.999 -5.668 1.00 95.94 137 MET A O 1
ATOM 1001 N N . THR A 1 138 ? 14.744 1.891 -6.971 1.00 95.06 138 THR A N 1
ATOM 1002 C CA . THR A 1 138 ? 14.006 1.228 -5.891 1.00 95.06 138 THR A CA 1
ATOM 1003 C C . THR A 1 138 ? 13.696 -0.216 -6.277 1.00 95.06 138 THR A C 1
ATOM 1005 O O . THR A 1 138 ? 13.211 -0.492 -7.373 1.00 95.06 138 THR A O 1
ATOM 1008 N N . GLY A 1 139 ? 14.014 -1.154 -5.384 1.00 94.12 139 GLY A N 1
ATOM 1009 C CA . GLY A 1 139 ? 13.874 -2.596 -5.609 1.00 94.12 139 GLY A CA 1
ATOM 1010 C C . GLY A 1 139 ? 12.573 -3.213 -5.085 1.00 94.12 139 GLY A C 1
ATOM 1011 O O . GLY A 1 139 ? 12.393 -4.430 -5.199 1.00 94.12 139 GLY A O 1
ATOM 1012 N N . GLY A 1 140 ? 11.692 -2.413 -4.481 1.00 93.31 140 GLY A N 1
ATOM 1013 C CA . GLY A 1 140 ? 10.470 -2.880 -3.831 1.00 93.31 140 GLY A CA 1
ATOM 1014 C C . GLY A 1 140 ? 9.711 -1.755 -3.129 1.00 93.31 140 GLY A C 1
ATOM 1015 O O . GLY A 1 140 ? 10.123 -0.601 -3.163 1.00 93.31 140 GLY A O 1
ATOM 1016 N N . PHE A 1 141 ? 8.597 -2.102 -2.483 1.00 91.69 141 PHE A N 1
ATOM 1017 C CA . PHE A 1 141 ? 7.759 -1.137 -1.764 1.00 91.69 141 PHE A CA 1
ATOM 1018 C C . PHE A 1 141 ? 8.416 -0.626 -0.471 1.00 91.69 141 PHE A C 1
ATOM 1020 O O . PHE A 1 141 ? 8.437 0.573 -0.218 1.00 91.69 141 PHE A O 1
ATOM 1027 N N . ASN A 1 142 ? 8.982 -1.529 0.335 1.00 90.31 142 ASN A N 1
ATOM 1028 C CA . ASN A 1 142 ? 9.677 -1.188 1.574 1.00 90.31 142 ASN A CA 1
ATOM 1029 C C . ASN A 1 142 ? 10.916 -2.076 1.747 1.00 90.31 142 ASN A C 1
ATOM 1031 O O . ASN A 1 142 ? 10.789 -3.299 1.823 1.00 90.31 142 ASN A O 1
ATOM 1035 N N . PHE A 1 143 ? 12.097 -1.462 1.845 1.00 89.56 143 PHE A N 1
ATOM 1036 C CA . PHE A 1 143 ? 13.362 -2.175 2.046 1.00 89.56 143 PHE A CA 1
ATOM 1037 C C . PHE A 1 143 ? 13.393 -2.928 3.379 1.00 89.56 143 PHE A C 1
ATOM 1039 O O . PHE A 1 143 ? 13.818 -4.077 3.422 1.00 89.56 143 PHE A O 1
ATOM 1046 N N . ALA A 1 144 ? 12.856 -2.328 4.447 1.00 88.25 144 ALA A N 1
ATOM 1047 C CA . ALA A 1 144 ? 12.831 -2.952 5.768 1.00 88.25 144 ALA A CA 1
ATOM 1048 C C . ALA A 1 144 ? 11.960 -4.222 5.806 1.00 88.25 144 ALA A C 1
ATOM 1050 O O . ALA A 1 144 ? 12.179 -5.096 6.637 1.00 88.25 144 ALA A O 1
ATOM 1051 N N . ALA A 1 145 ? 10.980 -4.335 4.903 1.00 86.81 145 ALA A N 1
ATOM 1052 C CA . ALA A 1 145 ? 10.159 -5.535 4.764 1.00 86.81 145 ALA A CA 1
ATOM 1053 C C . ALA A 1 145 ? 10.793 -6.588 3.833 1.00 86.81 145 ALA A C 1
ATOM 1055 O O . ALA A 1 145 ? 10.464 -7.769 3.923 1.00 86.81 145 ALA A O 1
ATOM 1056 N N . SER A 1 146 ? 11.658 -6.176 2.901 1.00 91.00 146 SER A N 1
ATOM 1057 C CA . SER A 1 146 ? 12.296 -7.054 1.918 1.00 91.00 146 SER A CA 1
ATOM 1058 C C . SER A 1 146 ? 13.549 -6.394 1.343 1.00 91.00 146 SER A C 1
ATOM 1060 O O . SER A 1 146 ? 13.448 -5.493 0.510 1.00 91.00 146 SER A O 1
ATOM 1062 N N . GLU A 1 147 ? 14.718 -6.951 1.649 1.00 92.94 147 GLU A N 1
ATOM 1063 C CA . GLU A 1 147 ? 16.005 -6.491 1.104 1.00 92.94 147 GLU A CA 1
ATOM 1064 C C . GLU A 1 147 ? 16.244 -6.932 -0.354 1.00 92.94 147 GLU A C 1
ATOM 1066 O O . GLU A 1 147 ? 17.184 -6.483 -1.006 1.00 92.94 147 GLU A O 1
ATOM 1071 N N . PHE A 1 148 ? 15.381 -7.802 -0.894 1.00 95.12 148 PHE A N 1
ATOM 1072 C CA . PHE A 1 148 ? 15.472 -8.279 -2.273 1.00 95.12 148 PHE A CA 1
ATOM 1073 C C . PHE A 1 148 ? 15.222 -7.151 -3.287 1.00 95.12 148 PHE A C 1
ATOM 1075 O O . PHE A 1 148 ? 14.108 -6.623 -3.397 1.00 95.12 148 PHE A O 1
ATOM 1082 N N . ASN A 1 149 ? 16.247 -6.827 -4.075 1.00 96.06 149 ASN A N 1
ATOM 1083 C CA . ASN A 1 149 ? 16.216 -5.781 -5.085 1.00 96.06 149 ASN A CA 1
ATOM 1084 C C . ASN A 1 149 ? 15.718 -6.319 -6.433 1.00 96.06 149 ASN A C 1
ATOM 1086 O O . ASN A 1 149 ? 16.450 -6.941 -7.205 1.00 96.06 149 ASN A O 1
ATOM 1090 N N . ARG A 1 150 ? 14.459 -6.021 -6.759 1.00 96.81 150 ARG A N 1
ATOM 1091 C CA . ARG A 1 150 ? 13.818 -6.501 -7.992 1.00 96.81 150 ARG A CA 1
ATOM 1092 C C . ARG A 1 150 ? 14.374 -5.880 -9.272 1.00 96.81 150 ARG A C 1
ATOM 1094 O O . ARG A 1 150 ? 14.174 -6.462 -10.328 1.00 96.81 150 ARG A O 1
ATOM 1101 N N . VAL A 1 151 ? 15.080 -4.751 -9.200 1.00 96.12 151 VAL A N 1
ATOM 1102 C CA . VAL A 1 151 ? 15.696 -4.132 -10.385 1.00 96.12 151 VAL A CA 1
ATOM 1103 C C . VAL A 1 151 ? 16.847 -4.985 -10.914 1.00 96.12 151 VAL A C 1
ATOM 1105 O O . VAL A 1 151 ? 17.010 -5.112 -12.122 1.00 96.12 151 VAL A O 1
ATOM 1108 N N . THR A 1 152 ? 17.642 -5.576 -10.021 1.00 95.62 152 THR A N 1
ATOM 1109 C CA . THR A 1 152 ? 18.863 -6.307 -10.393 1.00 95.62 152 THR A CA 1
ATOM 1110 C C . THR A 1 152 ? 18.728 -7.819 -10.245 1.00 95.62 152 THR A C 1
ATOM 1112 O O . THR A 1 152 ? 19.382 -8.561 -10.973 1.00 95.62 152 THR A O 1
ATOM 1115 N N . GLN A 1 153 ? 17.889 -8.294 -9.322 1.00 96.75 153 GLN A N 1
ATOM 1116 C CA . GLN A 1 153 ? 17.817 -9.713 -8.962 1.00 96.75 153 GLN A CA 1
ATOM 1117 C C . GLN A 1 153 ? 16.580 -10.424 -9.526 1.00 96.75 153 GLN A C 1
ATOM 1119 O O . GLN A 1 153 ? 16.593 -11.646 -9.673 1.00 96.75 153 GLN A O 1
ATOM 1124 N N . ALA A 1 154 ? 15.495 -9.703 -9.836 1.00 95.75 154 ALA A N 1
ATOM 1125 C CA . ALA A 1 154 ? 14.268 -10.334 -10.318 1.00 95.75 154 ALA A CA 1
ATOM 1126 C C . ALA A 1 154 ? 14.293 -10.525 -11.838 1.00 95.75 154 ALA A C 1
ATOM 1128 O O . ALA A 1 154 ? 14.038 -9.598 -12.601 1.00 95.75 154 ALA A O 1
ATOM 1129 N N . GLN A 1 155 ? 14.506 -11.761 -12.285 1.00 95.12 155 GLN A N 1
ATOM 1130 C CA . GLN A 1 155 ? 14.321 -12.113 -13.691 1.00 95.12 155 GLN A CA 1
ATOM 1131 C C . GLN A 1 155 ? 12.827 -12.238 -14.008 1.00 95.12 155 GLN A C 1
ATOM 1133 O O . GLN A 1 155 ? 12.098 -13.000 -13.367 1.00 95.12 155 GLN A O 1
ATOM 1138 N N . ARG A 1 156 ? 12.357 -11.467 -14.990 1.00 95.56 156 ARG A N 1
ATOM 1139 C CA . ARG A 1 156 ? 10.960 -11.444 -15.443 1.00 95.56 156 ARG A CA 1
ATOM 1140 C C . ARG A 1 156 ? 10.915 -11.400 -16.963 1.00 95.56 156 ARG A C 1
ATOM 1142 O O . ARG A 1 156 ? 11.798 -10.831 -17.596 1.00 95.56 156 ARG A O 1
ATOM 1149 N N . GLN A 1 157 ? 9.874 -11.992 -17.544 1.00 96.56 157 GLN A N 1
ATOM 1150 C CA . GLN A 1 157 ? 9.636 -11.866 -18.978 1.00 96.56 157 GLN A CA 1
ATOM 1151 C C . GLN A 1 157 ? 9.313 -10.395 -19.305 1.00 9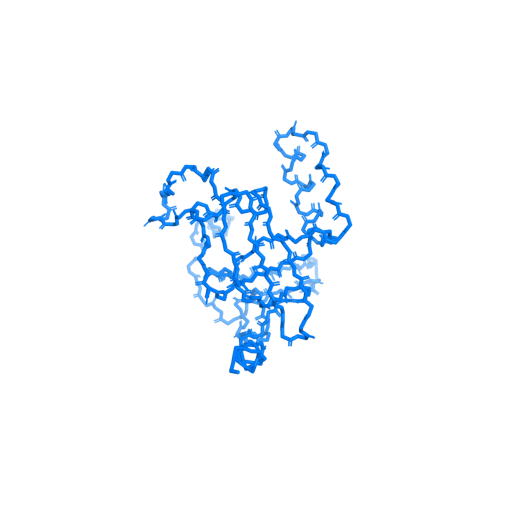6.56 157 GLN A C 1
ATOM 1153 O O . GLN A 1 157 ? 8.374 -9.854 -18.721 1.00 96.56 157 GLN A O 1
ATOM 1158 N N . PRO A 1 158 ? 10.049 -9.739 -20.222 1.00 95.50 158 PRO A N 1
ATOM 1159 C CA . PRO A 1 158 ? 9.818 -8.331 -20.560 1.00 95.50 158 PRO A CA 1
ATOM 1160 C C . PRO A 1 158 ? 8.562 -8.120 -21.420 1.00 95.50 158 PRO A C 1
ATOM 1162 O O . PRO A 1 158 ? 8.037 -7.010 -21.511 1.00 95.50 158 PRO A O 1
ATOM 1165 N N . GLY A 1 159 ? 8.071 -9.175 -22.078 1.00 96.69 159 GLY A N 1
ATOM 1166 C CA . GLY A 1 159 ? 6.913 -9.103 -22.964 1.00 96.69 159 GLY A CA 1
ATOM 1167 C C . GLY A 1 159 ? 7.108 -8.089 -24.096 1.00 96.69 159 GLY A C 1
ATOM 1168 O O . GLY A 1 159 ? 8.185 -7.982 -24.684 1.00 96.69 159 GLY A O 1
ATOM 1169 N N . SER A 1 160 ? 6.060 -7.317 -24.399 1.00 96.94 160 SER A N 1
ATOM 1170 C CA . SER A 1 160 ? 6.089 -6.339 -25.498 1.00 96.94 160 SER A CA 1
ATOM 1171 C C . SER A 1 160 ? 7.106 -5.208 -25.308 1.00 96.94 160 SER A C 1
ATOM 1173 O O . SER A 1 160 ? 7.467 -4.581 -26.301 1.00 96.94 160 SER A O 1
ATOM 1175 N N . ALA A 1 161 ? 7.608 -4.966 -24.091 1.00 95.25 161 ALA A N 1
ATOM 1176 C CA . ALA A 1 161 ? 8.632 -3.948 -23.849 1.00 95.25 161 ALA A CA 1
ATOM 1177 C C . ALA A 1 161 ? 9.960 -4.249 -24.572 1.00 95.25 161 ALA A C 1
ATOM 1179 O O . ALA A 1 161 ? 10.752 -3.341 -24.797 1.00 95.25 161 ALA A O 1
ATOM 1180 N N . PHE A 1 162 ? 10.195 -5.503 -24.980 1.00 96.50 162 PHE A N 1
ATOM 1181 C CA . PHE A 1 162 ? 11.398 -5.895 -25.721 1.00 96.50 162 PHE A CA 1
ATOM 1182 C C . PHE A 1 162 ? 11.298 -5.666 -27.239 1.00 96.50 162 PHE A C 1
ATOM 1184 O O . PHE A 1 162 ? 12.302 -5.750 -27.942 1.00 96.50 162 PHE A O 1
ATOM 1191 N N . LYS A 1 163 ? 10.105 -5.355 -27.768 1.00 97.38 163 LYS A N 1
ATOM 1192 C CA . LYS A 1 163 ? 9.885 -5.178 -29.214 1.00 97.38 163 LYS A CA 1
ATOM 1193 C C . LYS A 1 163 ? 10.865 -4.207 -29.888 1.00 97.38 163 LYS A C 1
ATOM 1195 O O . LYS A 1 163 ? 11.331 -4.572 -30.962 1.00 97.38 163 LYS A O 1
ATOM 1200 N N . PRO A 1 164 ? 11.224 -3.039 -29.313 1.00 96.62 164 PRO A N 1
ATOM 1201 C CA . PRO A 1 164 ? 12.166 -2.126 -29.959 1.00 96.62 164 PRO A CA 1
ATOM 1202 C C . PRO A 1 164 ? 13.473 -2.804 -30.388 1.00 96.62 164 PRO A C 1
ATOM 1204 O O . PRO A 1 164 ? 13.920 -2.576 -31.496 1.00 96.62 164 PRO A O 1
ATOM 1207 N N . PHE A 1 165 ? 14.030 -3.721 -29.593 1.00 95.44 165 PHE A N 1
ATOM 1208 C CA . PHE A 1 165 ? 15.277 -4.419 -29.937 1.00 95.44 165 PHE A CA 1
ATOM 1209 C C . PHE A 1 165 ? 15.137 -5.443 -31.074 1.00 95.44 165 PHE A C 1
ATOM 1211 O O . PHE A 1 165 ? 16.141 -5.835 -31.655 1.00 95.44 165 PHE A O 1
ATOM 1218 N N . VAL A 1 166 ? 13.916 -5.900 -31.372 1.00 96.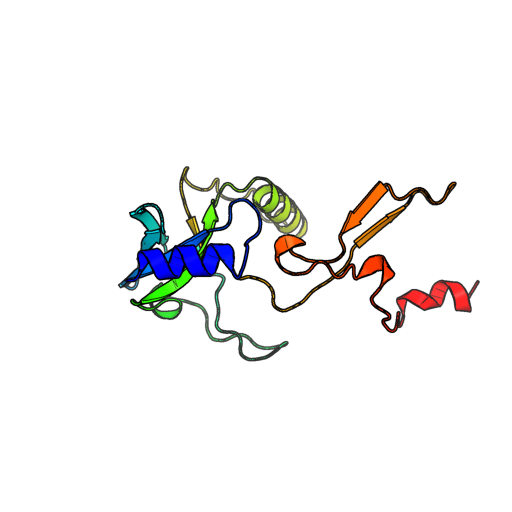00 166 VAL A N 1
ATOM 1219 C CA . VAL A 1 166 ? 13.634 -6.851 -32.463 1.00 96.00 166 VAL A CA 1
ATOM 1220 C C . VAL A 1 166 ? 13.440 -6.132 -33.802 1.00 96.00 166 VAL A C 1
ATOM 1222 O O . VAL A 1 166 ? 13.690 -6.722 -34.846 1.00 96.00 166 VAL A O 1
ATOM 1225 N N . TYR A 1 167 ? 12.971 -4.881 -33.778 1.00 94.62 167 TYR A N 1
ATOM 1226 C CA . TYR A 1 167 ? 12.647 -4.104 -34.981 1.00 94.62 167 TYR A CA 1
ATOM 1227 C C . TYR A 1 167 ? 13.710 -3.059 -35.363 1.00 94.62 167 TYR A C 1
ATOM 1229 O O . TYR A 1 167 ? 13.505 -2.346 -36.345 1.00 94.62 167 TYR A O 1
ATOM 1237 N N . LEU A 1 168 ? 14.787 -2.936 -34.581 1.00 79.56 168 LEU A N 1
ATOM 1238 C CA . LEU A 1 168 ? 15.922 -2.046 -34.855 1.00 79.56 168 LEU A CA 1
ATOM 1239 C C . LEU A 1 168 ? 16.934 -2.666 -35.823 1.00 79.56 168 LEU A C 1
ATOM 1241 O O . LEU A 1 168 ? 17.082 -3.909 -35.817 1.00 79.56 168 LEU A O 1
#

Radius of gyration: 19.67 Å; chains: 1; bounding box: 49×33×61 Å

pLDDT: mean 87.28, std 11.95, range [52.44, 98.06]

Secondary structure (DSSP, 8-state):
-HHHHHHHHHHHSPPPTT-EEEEEEEE-SSEEEEEETTS-EEEEEHHHHTT-PPEEETTEE-PPP-SGGGT--TT-EEEEEETT-HHHHHHHHHHHHHTTPPPPPPPPTT-EEEE---S----EEEE-TTT--EEEEE-SS-GGG----TTTT-----GGGGHHHHH-

Sequence (168 aa):
AARKRLEDLGRDKPLVPGWRYALVTEAGGKAAKLIFADGAAGTLDLEAVKWARKYVSVDRRGPAIRAVDDVVSTGDIVVVAPADDPTEVAAEADRRAEDGEGPAPKAAAGALKLVQVPDVSGGLVAMNPHNGRVLAMTGGFNFAASEFNRVTQAQRQPGSAFKPFVYL

Foldseek 3Di:
DVLVVQVVCCLQAPDDPQKGKWAFQDFDFAKTWTAGSVRDIAIAGCVLCQVVFPDDDPPDTHDGRRGRCVRDDHGDIFMKGFPQDVVVLVVVQVVCVVVVHPRDDRPDGRHIHTDDDDPDWDKDWDADPVPGDTPDIDQTDDCSNPVGRCVPPPDDDPPPVCVVVVVD

Organism: NCBI:txid171437